Protein AF-A0A920ASC6-F1 (afdb_monomer)

Mean predicted aligned error: 4.96 Å

Sequence (104 aa):
MIFSMYFNKFLVRLFGSDIKDLTSGFIIGKKTLFSKSNFEKSNYGEYFVYLVADLLKNKVNIKEIGYICETRIHGESKTASNLFQLISRGIPYIKAAYNCRGAF

Foldseek 3Di:
DVVQQVLQVVLCVLLPDPDRGQQDPDDDDDPVLADPVLVVVDDPRLSSLSSVLSCVLVVHDDDDDDDDDDDDPDDDDPQDPDPVSNVVVSVSNSVSSNVSRPVD

Radius of gyration: 14.05 Å; Cα contacts (8 Å, |Δi|>4): 82; chains: 1; bounding box: 37×28×39 Å

Secondary structure (DSSP, 8-state):
-HHHHHHHHHHHHHHTSS-S-SS-------GGG--THHHHT-SSSTHHHHHHHHHHHTT----------PPP-SS--SS-SSHHHHHHHHHHHHHHHHHHTT--

pLDDT: mean 88.58, std 10.23, range [53.16, 96.94]

Structure (mmCIF, N/CA/C/O backbone):
data_AF-A0A920ASC6-F1
#
_entry.id   AF-A0A920ASC6-F1
#
loop_
_atom_site.group_PDB
_atom_site.id
_atom_site.type_symbol
_atom_site.label_atom_id
_atom_site.label_alt_id
_atom_site.label_comp_id
_atom_site.label_asym_id
_atom_site.label_entity_id
_atom_site.label_seq_id
_atom_site.pdbx_PDB_ins_code
_atom_site.Cartn_x
_atom_site.Cartn_y
_atom_site.Cartn_z
_atom_site.occupancy
_atom_site.B_iso_or_equiv
_atom_site.auth_seq_id
_atom_site.auth_comp_id
_atom_site.auth_asym_id
_atom_site.auth_atom_id
_atom_site.pdbx_PDB_model_num
ATOM 1 N N . MET A 1 1 ? 12.154 -7.563 -9.475 1.00 72.81 1 MET A N 1
ATOM 2 C CA . MET A 1 1 ? 11.197 -8.392 -8.707 1.00 72.81 1 MET A CA 1
ATOM 3 C C . MET A 1 1 ? 11.708 -8.700 -7.297 1.00 72.81 1 MET A C 1
ATOM 5 O O . MET A 1 1 ? 11.072 -8.273 -6.346 1.00 72.81 1 MET A O 1
ATOM 9 N N . ILE A 1 2 ? 12.890 -9.317 -7.143 1.00 80.94 2 ILE A N 1
ATOM 10 C CA . ILE A 1 2 ? 13.466 -9.704 -5.835 1.00 80.94 2 ILE A CA 1
ATOM 11 C C . ILE A 1 2 ? 13.543 -8.540 -4.827 1.00 80.94 2 ILE A C 1
ATOM 13 O O . ILE A 1 2 ? 13.034 -8.663 -3.717 1.00 80.94 2 ILE A O 1
ATOM 17 N N . PHE A 1 3 ? 14.110 -7.388 -5.214 1.00 82.56 3 PHE A N 1
ATOM 18 C CA . PHE A 1 3 ? 14.187 -6.214 -4.328 1.00 82.56 3 PHE A CA 1
ATOM 19 C C . PHE A 1 3 ? 12.809 -5.788 -3.810 1.00 82.56 3 PHE A C 1
ATOM 21 O O . PHE A 1 3 ? 12.648 -5.543 -2.622 1.00 82.56 3 PHE A O 1
ATOM 28 N N . SER A 1 4 ? 11.804 -5.763 -4.689 1.00 82.75 4 SER A N 1
ATOM 29 C CA . SER A 1 4 ? 10.438 -5.391 -4.315 1.00 82.75 4 SER A CA 1
ATOM 30 C C . SER A 1 4 ? 9.848 -6.351 -3.285 1.00 82.75 4 SER A C 1
ATOM 32 O O . SER A 1 4 ? 9.177 -5.906 -2.362 1.00 82.75 4 SER A O 1
ATOM 34 N N . MET A 1 5 ? 10.137 -7.653 -3.387 1.00 88.31 5 MET A N 1
ATOM 35 C CA . MET A 1 5 ? 9.678 -8.636 -2.401 1.00 88.31 5 MET A CA 1
ATOM 36 C C . MET A 1 5 ? 10.308 -8.399 -1.025 1.00 88.31 5 MET A C 1
ATOM 38 O O . MET A 1 5 ? 9.608 -8.444 -0.015 1.00 88.31 5 MET A O 1
ATOM 42 N N . TYR A 1 6 ? 11.618 -8.137 -0.966 1.00 91.50 6 TYR A N 1
ATOM 43 C CA . TYR A 1 6 ? 12.297 -7.835 0.299 1.00 91.50 6 TYR A CA 1
ATOM 44 C C . TYR A 1 6 ? 11.849 -6.501 0.888 1.00 91.50 6 TYR A C 1
ATOM 46 O O . TYR A 1 6 ? 11.608 -6.413 2.091 1.00 91.50 6 TYR A O 1
ATOM 54 N N . PHE A 1 7 ? 11.689 -5.488 0.040 1.00 91.94 7 PHE A N 1
ATOM 55 C CA . PHE A 1 7 ? 11.195 -4.181 0.445 1.00 91.94 7 PHE A CA 1
ATOM 56 C C . PHE A 1 7 ? 9.777 -4.270 1.016 1.00 91.94 7 PHE A C 1
ATOM 58 O O . PHE A 1 7 ? 9.524 -3.752 2.100 1.00 91.94 7 PHE A O 1
ATOM 65 N N . ASN A 1 8 ? 8.880 -5.010 0.360 1.00 93.94 8 ASN A N 1
ATOM 66 C CA . ASN A 1 8 ? 7.541 -5.261 0.879 1.00 93.94 8 ASN A CA 1
ATOM 67 C C . ASN A 1 8 ? 7.575 -6.001 2.226 1.00 93.94 8 ASN A C 1
ATOM 69 O O . ASN A 1 8 ? 6.947 -5.557 3.180 1.00 93.94 8 ASN A O 1
ATOM 73 N N . LYS A 1 9 ? 8.371 -7.074 2.359 1.00 94.69 9 LYS A N 1
ATOM 74 C CA . LYS A 1 9 ? 8.531 -7.788 3.643 1.00 94.69 9 LYS A CA 1
ATOM 75 C C . LYS A 1 9 ? 9.012 -6.867 4.768 1.00 94.69 9 LYS A C 1
ATOM 77 O O . LYS A 1 9 ? 8.543 -6.979 5.899 1.00 94.69 9 LYS A O 1
ATOM 82 N N . PHE A 1 10 ? 9.944 -5.967 4.461 1.00 95.06 10 PHE A N 1
ATOM 83 C CA . PHE A 1 10 ? 10.408 -4.950 5.400 1.00 95.06 10 PHE A CA 1
ATOM 84 C C . PHE A 1 10 ? 9.276 -3.992 5.799 1.00 95.06 10 PHE A C 1
ATOM 86 O O . PHE A 1 10 ? 9.056 -3.783 6.992 1.00 95.06 10 PHE A O 1
ATOM 93 N N . LEU A 1 11 ? 8.526 -3.463 4.827 1.00 95.50 11 LEU A N 1
ATOM 94 C CA . LEU A 1 11 ? 7.402 -2.561 5.081 1.00 95.50 11 LEU A CA 1
ATOM 95 C C . LEU A 1 11 ? 6.293 -3.220 5.900 1.00 95.50 11 LEU A C 1
ATOM 97 O O . LEU A 1 11 ? 5.812 -2.603 6.841 1.00 95.50 11 LEU A O 1
ATOM 101 N N . VAL A 1 12 ? 5.924 -4.465 5.596 1.00 95.25 12 VAL A N 1
ATOM 102 C CA . VAL A 1 12 ? 4.910 -5.224 6.349 1.00 95.25 12 VAL A CA 1
ATOM 103 C C . VAL A 1 12 ? 5.309 -5.353 7.816 1.00 95.25 12 VAL A C 1
ATOM 105 O O . VAL A 1 12 ? 4.513 -5.054 8.707 1.00 95.25 12 VAL A O 1
ATOM 108 N N . ARG A 1 13 ? 6.573 -5.707 8.084 1.00 95.06 13 ARG A N 1
ATOM 109 C CA . ARG A 1 13 ? 7.095 -5.775 9.456 1.00 95.06 13 ARG A CA 1
ATOM 110 C C . ARG A 1 13 ? 7.098 -4.409 10.148 1.00 95.06 13 ARG A C 1
ATOM 112 O O . ARG A 1 13 ? 6.827 -4.350 11.344 1.00 95.06 13 ARG A O 1
ATOM 119 N N . LEU A 1 14 ? 7.413 -3.334 9.428 1.00 95.69 14 LEU A N 1
ATOM 120 C CA . LEU A 1 14 ? 7.396 -1.973 9.970 1.00 95.69 14 LEU A CA 1
ATOM 121 C C . LEU A 1 14 ? 5.971 -1.497 10.290 1.00 95.69 14 LEU A C 1
ATOM 123 O O . LEU A 1 14 ? 5.752 -0.882 11.330 1.00 95.69 14 LEU A O 1
ATOM 127 N N . PHE A 1 15 ? 5.027 -1.786 9.399 1.00 95.88 15 PHE A N 1
ATOM 128 C CA . PHE A 1 15 ? 3.625 -1.395 9.496 1.00 95.88 15 PHE A CA 1
ATOM 129 C C . PHE A 1 15 ? 2.897 -2.131 10.627 1.00 95.88 15 PHE A C 1
ATOM 131 O O . PHE A 1 15 ? 2.107 -1.521 11.342 1.00 95.88 15 PHE A O 1
ATOM 138 N N . GLY A 1 16 ? 3.217 -3.413 10.840 1.00 93.75 16 GLY A N 1
ATOM 139 C CA . GLY A 1 16 ? 2.749 -4.181 11.998 1.00 93.75 16 GLY A CA 1
ATOM 140 C C . GLY A 1 16 ? 1.311 -4.694 11.891 1.00 93.75 16 GLY A C 1
ATOM 141 O O . GLY A 1 16 ? 0.643 -4.810 12.912 1.00 93.75 16 GLY A O 1
ATOM 142 N N . SER A 1 17 ? 0.835 -4.991 10.679 1.00 91.44 17 SER A N 1
ATOM 143 C CA . SER A 1 17 ? -0.474 -5.623 10.435 1.00 91.44 17 SER A CA 1
ATOM 144 C C . SER A 1 17 ? -0.323 -7.006 9.798 1.00 91.44 17 SER A C 1
ATOM 146 O O . SER A 1 17 ? 0.742 -7.316 9.267 1.00 91.44 17 SER A O 1
ATOM 148 N N . ASP A 1 18 ? -1.420 -7.761 9.717 1.00 92.06 18 ASP A N 1
ATOM 149 C CA . ASP A 1 18 ? -1.469 -9.063 9.034 1.00 92.06 18 ASP A CA 1
ATOM 150 C C . ASP A 1 18 ? -1.517 -8.983 7.494 1.00 92.06 18 ASP A C 1
ATOM 152 O O . ASP A 1 18 ? -1.476 -10.017 6.824 1.00 92.06 18 ASP A O 1
ATOM 156 N N . ILE A 1 19 ? -1.583 -7.777 6.914 1.00 95.44 19 ILE A N 1
ATOM 157 C CA . ILE A 1 19 ? -1.524 -7.564 5.460 1.00 95.44 19 ILE A CA 1
ATOM 158 C C . ILE A 1 19 ? -0.140 -7.931 4.923 1.00 95.44 19 ILE A C 1
ATOM 160 O O . ILE A 1 19 ? 0.879 -7.474 5.442 1.00 95.44 19 ILE A O 1
ATOM 164 N N . LYS A 1 20 ? -0.099 -8.732 3.857 1.00 95.25 20 LYS A N 1
ATOM 165 C CA . LYS A 1 20 ? 1.125 -9.307 3.290 1.00 95.25 20 LYS A CA 1
ATOM 166 C C . LYS A 1 20 ? 1.672 -8.524 2.105 1.00 95.25 20 LYS A C 1
ATOM 168 O O . LYS A 1 20 ? 2.860 -8.677 1.820 1.00 95.25 20 LYS A O 1
ATOM 173 N N . ASP A 1 21 ? 0.870 -7.704 1.429 1.00 94.69 21 ASP A N 1
ATOM 174 C CA . ASP A 1 21 ? 1.334 -6.850 0.326 1.00 94.69 21 ASP A CA 1
ATOM 175 C C . ASP A 1 21 ? 0.921 -5.379 0.487 1.00 94.69 21 ASP A C 1
ATOM 177 O O . ASP A 1 21 ? -0.171 -4.957 0.106 1.00 94.69 21 ASP A O 1
ATOM 181 N N . LEU A 1 22 ? 1.839 -4.575 1.027 1.00 94.56 22 LEU A N 1
ATOM 182 C CA . LEU A 1 22 ? 1.681 -3.124 1.188 1.00 94.56 22 LEU A CA 1
ATOM 183 C C . LEU A 1 22 ? 2.223 -2.326 -0.003 1.00 94.56 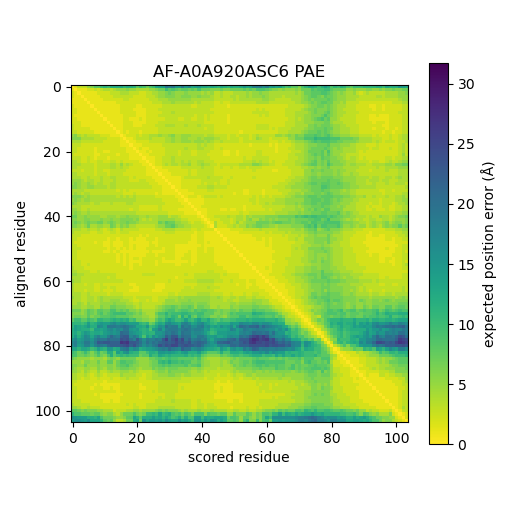22 LEU A C 1
ATOM 185 O O . LEU A 1 22 ? 2.127 -1.098 -0.021 1.00 94.56 22 LEU A O 1
ATOM 189 N N . THR A 1 23 ? 2.816 -3.009 -0.980 1.00 92.75 23 THR A N 1
ATOM 190 C CA . THR A 1 23 ? 3.387 -2.395 -2.188 1.00 92.75 23 THR A CA 1
ATOM 191 C C . THR A 1 23 ? 2.557 -2.655 -3.440 1.00 92.75 23 THR A C 1
ATOM 193 O O . THR A 1 23 ? 2.945 -2.225 -4.528 1.00 92.75 23 THR A O 1
ATOM 196 N N . SER A 1 24 ? 1.427 -3.351 -3.296 1.00 91.88 24 SER A N 1
ATOM 197 C CA . SER A 1 24 ? 0.486 -3.596 -4.382 1.00 91.88 24 SER A CA 1
ATOM 198 C C . SER A 1 24 ? -0.028 -2.285 -4.982 1.00 91.88 24 SER A C 1
ATOM 200 O O . SER A 1 24 ? -0.155 -1.262 -4.314 1.00 91.88 24 SER A O 1
ATOM 202 N N . GLY A 1 25 ? -0.347 -2.332 -6.274 1.00 88.25 25 GLY A N 1
ATOM 203 C CA . GLY A 1 25 ? -1.092 -1.281 -6.969 1.00 88.25 25 GLY A CA 1
ATOM 204 C C . GLY A 1 25 ? -2.547 -1.660 -7.243 1.00 88.25 25 GLY A C 1
ATOM 205 O O . GLY A 1 25 ? -3.244 -0.917 -7.930 1.00 88.25 25 GLY A O 1
ATOM 206 N N . PHE A 1 26 ? -2.997 -2.822 -6.761 1.00 92.44 26 PHE A N 1
ATOM 207 C CA . PHE A 1 26 ? -4.285 -3.409 -7.111 1.00 92.44 26 PHE A CA 1
ATOM 208 C C . PHE A 1 26 ? -5.140 -3.652 -5.871 1.00 92.44 26 PHE A C 1
ATOM 210 O O . PHE A 1 26 ? -4.729 -4.334 -4.933 1.00 92.44 26 PHE A O 1
ATOM 217 N N . ILE A 1 27 ? -6.356 -3.111 -5.899 1.00 94.94 27 ILE A N 1
ATOM 218 C CA . ILE A 1 27 ? -7.395 -3.326 -4.895 1.00 94.94 27 ILE A CA 1
ATOM 219 C C . ILE A 1 27 ? -8.765 -3.138 -5.547 1.00 94.94 27 ILE A C 1
ATOM 221 O O . ILE A 1 27 ? -8.930 -2.314 -6.446 1.00 94.94 27 ILE A O 1
ATOM 225 N N . ILE A 1 28 ? -9.756 -3.900 -5.091 1.00 95.69 28 ILE A N 1
ATOM 226 C CA . ILE A 1 28 ? -11.150 -3.776 -5.520 1.00 95.69 28 ILE A CA 1
ATOM 227 C C . ILE A 1 28 ? -12.008 -3.630 -4.266 1.00 95.69 28 ILE A C 1
ATOM 229 O O . ILE A 1 28 ? -11.809 -4.333 -3.279 1.00 95.69 28 ILE A O 1
ATOM 233 N N . GLY A 1 29 ? -12.970 -2.713 -4.299 1.00 95.56 29 GLY A N 1
ATOM 234 C CA . GLY A 1 29 ? -13.861 -2.462 -3.174 1.00 95.56 29 GLY A CA 1
ATOM 235 C C . GLY A 1 29 ? -14.971 -1.482 -3.525 1.00 95.56 29 GLY A C 1
ATOM 236 O O . GLY A 1 29 ? -14.974 -0.868 -4.593 1.00 95.56 29 GLY A O 1
ATOM 237 N N . LYS A 1 30 ? -15.938 -1.334 -2.616 1.00 96.50 30 LYS A N 1
ATOM 238 C CA . LYS A 1 30 ? -17.000 -0.331 -2.756 1.00 96.50 30 LYS A CA 1
ATOM 239 C C . LYS A 1 30 ? -16.381 1.065 -2.707 1.00 96.50 30 LYS A C 1
ATOM 241 O O . LYS A 1 30 ? -15.620 1.359 -1.792 1.00 96.50 30 LYS A O 1
ATOM 246 N N . LYS A 1 31 ? -16.787 1.953 -3.623 1.00 95.00 31 LYS A N 1
ATOM 247 C CA . LYS A 1 31 ? -16.307 3.347 -3.686 1.00 95.00 31 LYS A CA 1
ATOM 248 C C . LYS A 1 31 ? -16.402 4.078 -2.341 1.00 95.00 31 LYS A C 1
ATOM 250 O O . LYS A 1 31 ? -15.523 4.859 -2.010 1.00 95.00 31 LYS A O 1
ATOM 255 N N . THR A 1 32 ? -17.447 3.804 -1.563 1.00 96.19 32 THR A N 1
ATOM 256 C CA . THR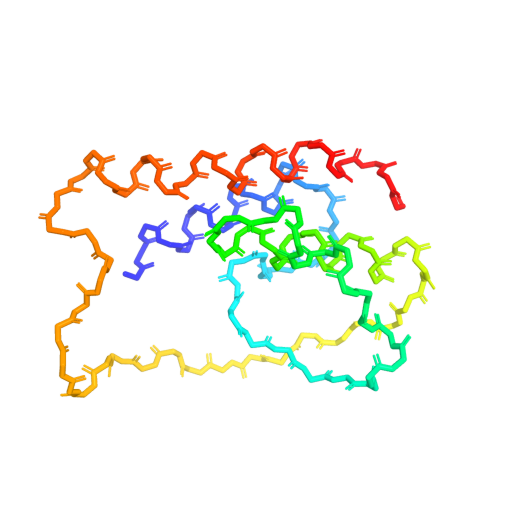 A 1 32 ? -17.690 4.418 -0.248 1.00 96.19 32 THR A CA 1
ATOM 257 C C . THR A 1 32 ? -16.631 4.080 0.802 1.00 96.19 32 THR A C 1
ATOM 259 O O . THR A 1 32 ? -16.553 4.774 1.805 1.00 96.19 32 THR A O 1
ATOM 262 N N . LEU A 1 33 ? -15.835 3.026 0.595 1.00 96.50 33 LEU A N 1
ATOM 263 C CA . LEU A 1 33 ? -14.744 2.630 1.489 1.00 96.50 33 LEU A CA 1
ATOM 264 C C . LEU A 1 33 ? -13.427 3.348 1.162 1.00 96.50 33 LEU A C 1
ATOM 266 O O . LEU A 1 33 ? -12.462 3.216 1.905 1.00 96.50 33 LEU A O 1
ATOM 270 N N . PHE A 1 34 ? -13.362 4.079 0.046 1.00 96.06 34 PHE A N 1
ATOM 271 C CA . PHE A 1 34 ? -12.145 4.745 -0.403 1.00 96.06 34 PHE A CA 1
ATOM 272 C C . PHE A 1 34 ? -12.241 6.249 -0.169 1.00 96.06 34 PHE A C 1
ATOM 274 O O . PHE A 1 34 ? -12.905 6.975 -0.911 1.00 96.06 34 PHE A O 1
ATOM 281 N N . SER A 1 35 ? -11.539 6.725 0.860 1.00 94.75 35 SER A N 1
ATOM 282 C CA . SER A 1 35 ? -11.413 8.155 1.120 1.00 94.75 35 SER A CA 1
ATOM 283 C C . SER A 1 35 ? -10.454 8.820 0.132 1.00 94.75 35 SER A C 1
ATOM 285 O O . SER A 1 35 ? -9.309 8.389 -0.034 1.00 94.75 35 SER A O 1
ATOM 287 N N . LYS A 1 36 ? -10.894 9.934 -0.466 1.00 94.75 36 LYS A N 1
ATOM 288 C CA . LYS A 1 36 ? -10.074 10.768 -1.362 1.00 94.75 36 LYS A CA 1
ATOM 289 C C . LYS A 1 36 ? -8.788 11.258 -0.679 1.00 94.75 36 LYS A C 1
ATOM 291 O O . LYS A 1 36 ? -7.743 11.338 -1.322 1.00 94.75 36 LYS A O 1
ATOM 296 N N . SER A 1 37 ? -8.841 11.496 0.634 1.00 93.81 37 SER A N 1
ATOM 297 C CA . SER A 1 37 ? -7.704 12.005 1.408 1.00 93.81 37 SER A CA 1
ATOM 298 C C . SER A 1 37 ? -6.498 11.061 1.414 1.00 93.81 37 SER A C 1
ATOM 300 O O . SER A 1 37 ? -5.368 11.528 1.530 1.00 93.81 37 SER A O 1
ATOM 302 N N . ASN A 1 38 ? -6.699 9.747 1.246 1.00 93.38 38 ASN A N 1
ATOM 303 C CA . ASN A 1 38 ? -5.595 8.783 1.161 1.00 93.38 38 ASN A CA 1
ATOM 304 C C . ASN A 1 38 ? -4.741 8.987 -0.097 1.00 93.38 38 ASN A C 1
ATOM 306 O O . ASN A 1 38 ? -3.536 8.738 -0.070 1.00 93.38 38 ASN A O 1
ATOM 310 N N . PHE A 1 39 ? -5.349 9.491 -1.170 1.00 93.31 39 PHE A N 1
ATOM 311 C CA . PHE A 1 39 ? -4.683 9.763 -2.440 1.00 93.31 39 PHE A CA 1
ATOM 312 C C . PHE A 1 39 ? -4.071 11.165 -2.464 1.00 93.31 39 PHE A C 1
ATOM 314 O O . PHE A 1 39 ? -2.933 11.317 -2.885 1.00 93.31 39 PHE A O 1
ATOM 321 N N . GLU A 1 40 ? -4.786 12.175 -1.961 1.00 93.81 40 GLU A N 1
ATOM 322 C CA . GLU A 1 40 ? -4.326 13.576 -1.986 1.00 93.81 40 GLU A CA 1
ATOM 323 C C . GLU A 1 40 ? -3.078 13.826 -1.130 1.00 93.81 40 GLU A C 1
ATOM 325 O O . GLU A 1 40 ? -2.261 14.675 -1.472 1.00 93.81 40 GLU A O 1
ATOM 330 N N . LYS A 1 41 ? -2.898 13.075 -0.036 1.00 89.19 41 LYS A N 1
ATOM 331 C CA . LYS A 1 41 ? -1.712 13.183 0.835 1.00 89.19 41 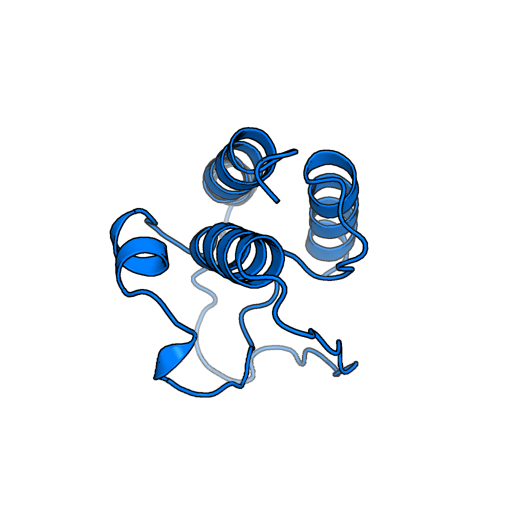LYS A CA 1
ATOM 332 C C . LYS A 1 41 ? -0.490 12.404 0.328 1.00 89.19 41 LYS A C 1
ATOM 334 O O . LYS A 1 41 ? 0.510 12.308 1.040 1.00 89.19 41 LYS A O 1
ATOM 339 N N . SER A 1 42 ? -0.587 11.816 -0.861 1.00 90.56 42 SER A N 1
ATOM 340 C CA . SER A 1 42 ? 0.402 10.898 -1.421 1.00 90.56 42 SER A CA 1
ATOM 341 C C . SER A 1 42 ? 0.945 11.424 -2.744 1.00 90.56 42 SER A C 1
ATOM 343 O O . SER A 1 42 ? 0.216 12.000 -3.544 1.00 90.56 42 SER A O 1
ATOM 345 N N . ASN A 1 43 ? 2.226 11.186 -2.994 1.00 86.75 43 ASN A N 1
ATOM 346 C CA . ASN A 1 43 ? 2.941 11.666 -4.173 1.00 86.75 43 ASN A CA 1
ATOM 347 C C . ASN A 1 43 ? 3.173 10.572 -5.219 1.00 86.75 43 ASN A C 1
ATOM 349 O O . ASN A 1 43 ? 3.373 10.880 -6.394 1.00 86.75 43 ASN A O 1
ATOM 353 N N . TYR A 1 44 ? 3.205 9.300 -4.812 1.00 85.94 44 TYR A N 1
ATOM 354 C CA . TYR A 1 44 ? 3.457 8.193 -5.727 1.00 85.94 44 TYR A CA 1
ATOM 355 C C . TYR A 1 44 ? 2.574 6.979 -5.429 1.00 85.94 44 TYR A C 1
ATOM 357 O O . TYR A 1 44 ? 1.399 6.995 -5.768 1.00 85.94 44 TYR A O 1
ATOM 365 N N . GLY A 1 45 ? 3.132 5.913 -4.857 1.00 90.25 45 GLY A N 1
ATOM 366 C CA . GLY A 1 45 ? 2.436 4.651 -4.588 1.00 90.25 45 GLY A CA 1
ATOM 367 C C . GLY A 1 45 ? 2.274 4.359 -3.098 1.00 90.25 45 GLY A C 1
ATOM 368 O O . GLY A 1 45 ? 1.552 3.443 -2.721 1.00 90.25 45 GLY A O 1
ATOM 369 N N . GLU A 1 46 ? 2.856 5.193 -2.236 1.00 93.81 46 GLU A N 1
ATOM 370 C CA . GLU A 1 46 ? 2.644 5.151 -0.791 1.00 93.81 46 GLU A CA 1
ATOM 371 C C . GLU A 1 46 ? 1.185 5.433 -0.397 1.00 93.81 46 GLU A C 1
ATOM 373 O O . GLU A 1 46 ? 0.787 5.115 0.723 1.00 93.81 46 GLU A O 1
ATOM 378 N N . TYR A 1 47 ? 0.364 5.949 -1.326 1.00 94.62 47 TYR A N 1
ATOM 379 C CA . TYR A 1 47 ? -1.088 6.037 -1.146 1.00 94.62 47 TYR A CA 1
ATOM 380 C C . TYR A 1 47 ? -1.695 4.692 -0.764 1.00 94.62 47 TYR A C 1
ATOM 382 O O . TYR A 1 47 ? -2.652 4.665 0.005 1.00 94.62 47 TYR A O 1
ATOM 390 N N . PHE A 1 48 ? -1.143 3.585 -1.273 1.00 95.81 48 PHE A N 1
ATOM 391 C CA . PHE A 1 48 ? -1.672 2.257 -1.005 1.00 95.81 48 PHE A CA 1
ATOM 392 C C . PHE A 1 48 ? -1.512 1.885 0.472 1.00 95.81 48 PHE A C 1
ATOM 394 O O . PHE A 1 48 ? -2.437 1.356 1.080 1.00 95.81 48 PHE A O 1
ATOM 401 N N . VAL A 1 49 ? -0.388 2.265 1.088 1.00 95.88 49 VAL A N 1
ATOM 402 C CA . VAL A 1 49 ? -0.151 2.072 2.527 1.00 95.88 49 VAL A CA 1
ATOM 403 C C . VAL A 1 49 ? -1.177 2.853 3.346 1.00 95.88 49 VAL A C 1
ATOM 405 O O . VAL A 1 49 ? -1.790 2.308 4.263 1.00 95.88 49 VAL A O 1
ATOM 408 N N . TYR A 1 50 ? -1.415 4.117 2.987 1.00 95.94 50 TYR A N 1
ATOM 409 C CA . TYR A 1 50 ? -2.424 4.937 3.655 1.00 95.94 50 TYR A CA 1
ATOM 410 C C . TYR A 1 50 ? -3.844 4.407 3.466 1.00 95.94 50 TYR A C 1
ATOM 412 O O . TYR A 1 50 ? -4.640 4.457 4.401 1.00 95.94 50 TYR A O 1
ATOM 420 N N . LEU A 1 51 ? -4.158 3.907 2.271 1.00 95.94 51 LEU A N 1
ATOM 421 C CA . LEU A 1 51 ? -5.444 3.306 1.951 1.00 95.94 51 LEU A CA 1
ATOM 422 C C . LEU A 1 51 ? -5.688 2.058 2.804 1.00 95.94 51 LEU A C 1
ATOM 424 O O . LEU A 1 51 ? -6.741 1.942 3.421 1.00 95.94 51 LEU A O 1
ATOM 428 N N . VAL A 1 52 ? -4.708 1.156 2.885 1.00 96.19 52 VAL A N 1
ATOM 429 C CA . VAL A 1 52 ? -4.792 -0.049 3.722 1.00 96.19 52 VAL A CA 1
ATOM 430 C C . VAL A 1 52 ? -4.947 0.322 5.196 1.00 96.19 52 VAL A C 1
ATOM 432 O O . VAL A 1 52 ? -5.814 -0.230 5.867 1.00 96.19 52 VAL A O 1
ATOM 435 N N . ALA A 1 53 ? -4.169 1.288 5.691 1.00 95.88 53 ALA A N 1
ATOM 436 C CA . ALA A 1 53 ? -4.284 1.759 7.070 1.00 95.88 53 ALA A CA 1
ATOM 437 C C . ALA A 1 53 ? -5.684 2.301 7.389 1.00 95.88 53 ALA A C 1
ATOM 439 O O . ALA A 1 53 ? -6.243 1.988 8.437 1.00 95.88 53 ALA A O 1
ATOM 440 N N . ASP A 1 54 ? -6.267 3.084 6.481 1.00 96.00 54 ASP A N 1
ATOM 441 C CA . ASP A 1 54 ? -7.618 3.623 6.635 1.00 96.00 54 ASP A CA 1
ATOM 442 C C . ASP A 1 54 ? -8.678 2.508 6.629 1.00 96.00 54 ASP A C 1
ATOM 444 O O . ASP A 1 54 ? -9.575 2.493 7.470 1.00 96.00 54 ASP A O 1
ATOM 448 N N . LEU A 1 55 ? -8.548 1.512 5.747 1.00 96.38 55 LEU A N 1
ATOM 449 C CA 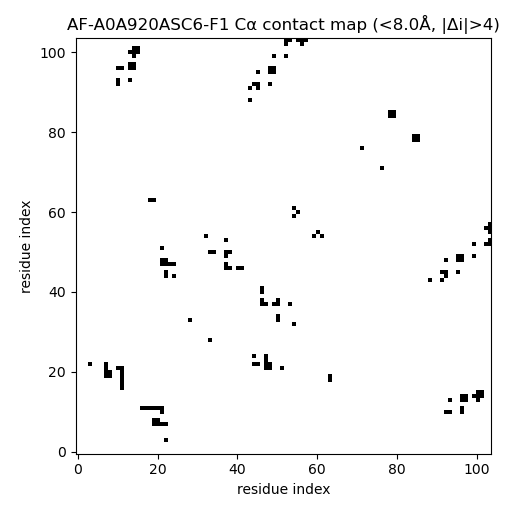. LEU A 1 55 ? -9.447 0.352 5.724 1.00 96.38 55 LEU A CA 1
ATOM 450 C C . LEU A 1 55 ? -9.366 -0.469 7.021 1.00 96.38 55 LEU A C 1
ATOM 452 O O . LEU A 1 55 ? -10.407 -0.834 7.573 1.00 96.38 55 LEU A O 1
ATOM 456 N N . LEU A 1 56 ? -8.155 -0.717 7.531 1.00 95.81 56 LEU A N 1
ATOM 457 C CA . LEU A 1 56 ? -7.940 -1.423 8.799 1.00 95.81 56 LEU A CA 1
ATOM 458 C C . LEU A 1 56 ? -8.522 -0.642 9.981 1.00 95.81 56 LEU A C 1
ATOM 460 O O . LEU A 1 56 ? -9.264 -1.209 10.782 1.00 95.81 56 LEU A O 1
ATOM 464 N N . LYS A 1 57 ? -8.277 0.671 10.040 1.00 95.50 57 LYS A N 1
ATOM 465 C CA . LYS A 1 57 ? -8.823 1.558 11.076 1.00 95.50 57 LYS A CA 1
ATOM 466 C C . LYS A 1 57 ? -10.353 1.542 11.100 1.00 95.50 57 LYS A C 1
ATOM 468 O O . LYS A 1 57 ? -10.965 1.560 12.166 1.00 95.50 57 LYS A O 1
ATOM 473 N N . ASN A 1 58 ? -10.977 1.468 9.926 1.00 95.62 58 ASN A N 1
ATOM 474 C CA . ASN A 1 58 ? -12.428 1.347 9.777 1.00 95.62 58 ASN A CA 1
ATOM 475 C C . ASN A 1 58 ? -12.944 -0.097 9.941 1.00 95.62 58 ASN A C 1
ATOM 477 O O . ASN A 1 58 ? -14.121 -0.356 9.685 1.00 95.62 58 ASN A O 1
ATOM 481 N N . LYS A 1 59 ? -12.091 -1.041 10.369 1.00 95.31 59 LYS A N 1
ATOM 482 C CA . LYS A 1 59 ? -12.413 -2.464 10.583 1.00 95.31 59 LYS A CA 1
ATOM 483 C C . LYS A 1 59 ? -13.039 -3.129 9.354 1.00 95.31 59 LYS A C 1
ATOM 485 O O . LYS A 1 59 ? -13.889 -4.015 9.469 1.00 95.31 59 LYS A O 1
ATOM 490 N N . VAL A 1 60 ? -12.634 -2.693 8.162 1.00 96.69 60 VAL A N 1
ATOM 491 C CA . VAL A 1 60 ? -13.073 -3.302 6.906 1.00 96.69 60 VAL A CA 1
ATOM 492 C C . VAL A 1 60 ? -12.434 -4.682 6.786 1.00 96.69 60 VAL A C 1
ATOM 494 O O . VAL A 1 60 ? -11.234 -4.842 6.982 1.00 96.69 60 VAL A O 1
ATOM 497 N N . ASN A 1 61 ? -13.232 -5.690 6.434 1.00 95.31 61 ASN A N 1
ATOM 498 C CA . ASN A 1 61 ? -12.718 -7.030 6.173 1.00 95.31 61 ASN A CA 1
ATOM 499 C C . ASN A 1 61 ? -11.938 -7.057 4.846 1.00 95.31 61 ASN A C 1
ATOM 501 O O . ASN A 1 61 ? -12.527 -6.851 3.782 1.00 95.31 61 ASN A O 1
ATOM 505 N N . ILE A 1 62 ? -10.632 -7.324 4.910 1.00 96.50 62 ILE A N 1
ATOM 506 C CA . ILE A 1 62 ? -9.726 -7.374 3.756 1.00 96.50 62 ILE A CA 1
ATOM 507 C C . ILE A 1 62 ? -9.384 -8.836 3.445 1.00 96.50 62 ILE A C 1
ATOM 509 O O . ILE A 1 62 ? -9.018 -9.601 4.333 1.00 96.50 62 ILE A O 1
ATOM 513 N N . LYS A 1 63 ? -9.473 -9.222 2.167 1.00 96.94 63 LYS A N 1
ATOM 514 C CA . LYS A 1 63 ? -9.031 -10.532 1.667 1.00 96.94 63 LYS A CA 1
ATOM 515 C C . LYS A 1 63 ? -7.947 -10.340 0.613 1.00 96.94 63 LYS A C 1
ATOM 517 O O . LYS A 1 63 ? -8.188 -9.681 -0.395 1.00 96.94 63 LYS A O 1
ATOM 522 N N . GLU A 1 64 ? -6.781 -10.935 0.834 1.00 96.56 64 GLU A N 1
ATOM 523 C CA . GLU A 1 64 ? -5.675 -10.911 -0.126 1.00 96.56 64 GLU A CA 1
ATOM 524 C C . GLU A 1 64 ? -5.809 -12.063 -1.125 1.00 96.56 64 GLU A C 1
ATOM 526 O O . GLU A 1 64 ? -5.941 -13.225 -0.736 1.00 96.56 64 GLU A O 1
ATOM 531 N N . ILE A 1 65 ? -5.770 -11.736 -2.418 1.00 95.88 65 ILE A N 1
ATOM 532 C CA . ILE A 1 65 ? -5.841 -12.703 -3.515 1.00 95.88 65 ILE A CA 1
ATOM 533 C C . ILE A 1 65 ? -4.484 -12.730 -4.212 1.00 95.88 65 ILE A C 1
ATOM 535 O O . ILE A 1 65 ? -4.001 -11.701 -4.684 1.00 95.88 65 ILE A O 1
ATOM 539 N N . GLY A 1 66 ? -3.863 -13.909 -4.264 1.00 92.75 66 GLY A N 1
ATOM 540 C CA . GLY A 1 66 ? -2.602 -14.097 -4.974 1.00 92.75 66 GLY A CA 1
ATOM 541 C C . GLY A 1 66 ? -2.780 -13.907 -6.480 1.00 92.75 66 GLY A C 1
ATOM 542 O O . GLY A 1 66 ? -3.751 -14.390 -7.058 1.00 92.75 66 GLY A O 1
ATOM 543 N N . TYR A 1 67 ? -1.828 -13.227 -7.113 1.00 89.69 67 TYR A N 1
ATOM 544 C CA . TYR A 1 67 ? -1.773 -13.053 -8.563 1.00 89.69 67 TYR A CA 1
ATOM 545 C C . TYR A 1 67 ? -0.326 -13.145 -9.056 1.00 89.69 67 TYR A C 1
ATOM 547 O O . TYR A 1 67 ? 0.621 -13.005 -8.278 1.00 89.69 67 TYR A O 1
ATOM 555 N N . ILE A 1 68 ? -0.156 -13.379 -10.357 1.00 88.06 68 ILE A N 1
ATOM 556 C CA . ILE A 1 68 ? 1.155 -13.373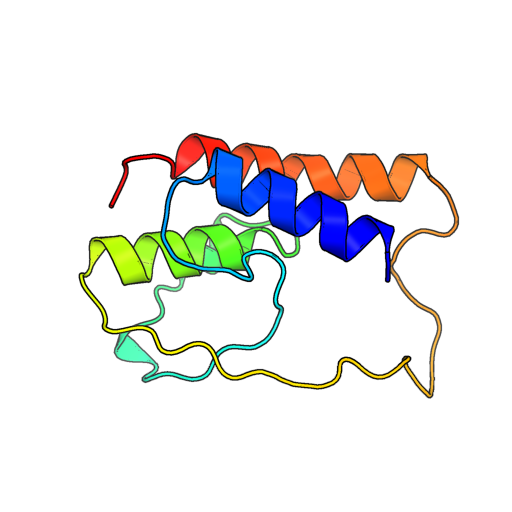 -11.009 1.00 88.06 68 ILE A CA 1
ATOM 557 C C . ILE A 1 68 ? 1.389 -11.972 -11.574 1.00 88.06 68 ILE A C 1
ATOM 559 O O . ILE A 1 68 ? 0.655 -11.510 -12.444 1.00 88.06 68 ILE A O 1
ATOM 563 N N . CYS A 1 69 ? 2.405 -11.282 -11.059 1.00 82.44 69 CYS A N 1
ATOM 564 C CA . CYS A 1 69 ? 2.820 -9.982 -11.575 1.00 82.44 69 CYS A CA 1
ATOM 565 C C . CYS A 1 69 ? 3.729 -10.188 -12.791 1.00 82.44 69 CYS A C 1
ATOM 567 O O . CYS A 1 69 ? 4.925 -10.456 -12.651 1.00 82.44 69 CYS A O 1
ATOM 569 N N . GLU A 1 70 ? 3.138 -10.117 -13.981 1.00 83.38 70 GLU A N 1
ATOM 570 C CA . GLU A 1 70 ? 3.857 -10.281 -15.242 1.00 83.38 70 GLU A CA 1
ATOM 571 C C . GLU A 1 70 ? 4.747 -9.076 -15.566 1.00 83.38 70 GLU A C 1
ATOM 573 O O . GLU A 1 70 ? 4.541 -7.946 -15.111 1.00 83.38 70 GLU A O 1
ATOM 578 N N . THR A 1 71 ? 5.769 -9.312 -16.384 1.00 79.56 71 THR A N 1
ATOM 579 C CA . THR A 1 71 ? 6.611 -8.238 -16.906 1.00 79.56 71 THR A CA 1
ATOM 580 C C . THR A 1 71 ? 5.827 -7.380 -17.887 1.00 79.56 71 THR A C 1
ATOM 582 O O . THR A 1 71 ? 5.129 -7.888 -18.760 1.00 79.56 71 THR A O 1
ATOM 585 N N . ARG A 1 72 ? 5.991 -6.060 -17.781 1.00 76.19 72 ARG A N 1
ATOM 586 C CA . ARG A 1 72 ? 5.408 -5.099 -18.718 1.00 76.19 72 ARG A CA 1
ATOM 587 C C . ARG A 1 72 ? 5.809 -5.449 -20.158 1.00 76.19 72 ARG A C 1
ATOM 589 O O . ARG A 1 72 ? 6.993 -5.461 -20.469 1.00 76.19 72 ARG A O 1
ATOM 596 N N . ILE A 1 73 ? 4.818 -5.685 -21.019 1.00 77.69 73 ILE A N 1
ATOM 597 C CA . ILE A 1 73 ? 5.027 -6.118 -22.413 1.00 77.69 73 ILE A CA 1
ATOM 598 C C . ILE A 1 73 ? 5.454 -4.941 -23.313 1.00 77.69 73 ILE A C 1
ATOM 600 O O . ILE A 1 73 ? 6.284 -5.107 -24.202 1.00 77.69 73 ILE A O 1
ATOM 604 N N . HIS A 1 74 ? 4.931 -3.731 -23.066 1.00 77.38 74 HIS A N 1
ATOM 605 C CA . HIS A 1 74 ? 5.188 -2.549 -23.900 1.00 77.38 74 HIS A CA 1
ATOM 606 C C . HIS A 1 74 ? 5.433 -1.264 -23.094 1.00 77.38 74 HIS A C 1
ATOM 608 O O . HIS A 1 74 ? 4.772 -1.004 -22.084 1.00 77.38 74 HIS A O 1
ATOM 614 N N . GLY A 1 75 ? 6.322 -0.406 -23.605 1.00 75.12 75 GLY A N 1
ATOM 615 C CA . GLY A 1 75 ? 6.687 0.898 -23.037 1.00 75.12 75 GLY A CA 1
ATOM 616 C C . GLY A 1 75 ? 7.795 0.826 -21.982 1.00 75.12 75 GLY A C 1
ATOM 617 O O . GLY A 1 75 ? 7.960 -0.188 -21.307 1.00 75.12 75 GLY A O 1
ATOM 618 N N . GLU A 1 76 ? 8.541 1.919 -21.820 1.00 67.62 76 GLU A N 1
ATOM 619 C CA . GLU A 1 76 ? 9.621 1.989 -20.835 1.00 67.62 76 GLU A CA 1
ATOM 620 C C . GLU A 1 76 ? 9.089 2.120 -19.406 1.00 67.62 76 GLU A C 1
ATOM 622 O O . GLU A 1 76 ? 8.129 2.842 -19.105 1.00 67.62 76 GLU A O 1
ATOM 627 N N . SER A 1 77 ? 9.734 1.394 -18.495 1.00 62.34 77 SER A N 1
ATOM 628 C CA . SER A 1 77 ? 9.448 1.494 -17.074 1.00 62.34 77 SER A CA 1
ATOM 629 C C . SER A 1 77 ? 9.863 2.870 -16.564 1.00 62.34 77 SER A C 1
ATOM 631 O O . SER A 1 77 ? 11.031 3.239 -16.603 1.00 62.34 77 SER A O 1
ATOM 633 N N . LYS A 1 78 ? 8.916 3.600 -15.966 1.00 60.38 78 LYS A N 1
ATOM 634 C CA . LYS A 1 78 ? 9.222 4.810 -15.185 1.00 60.38 78 LYS A CA 1
ATOM 635 C C . LYS A 1 78 ? 9.973 4.486 -13.890 1.00 60.38 78 LYS A C 1
ATOM 637 O O . LYS A 1 78 ? 10.324 5.407 -13.154 1.00 60.38 78 LYS A O 1
ATOM 642 N N . THR A 1 79 ? 10.144 3.207 -13.554 1.00 55.72 79 THR A N 1
ATOM 643 C CA . THR A 1 79 ? 10.798 2.726 -12.338 1.00 55.72 79 THR A CA 1
ATOM 644 C C . THR A 1 79 ? 12.293 2.572 -12.596 1.00 55.72 79 THR A C 1
ATOM 646 O O . THR A 1 79 ? 12.742 1.508 -12.998 1.00 55.72 79 THR A O 1
ATOM 649 N N . ALA A 1 80 ? 13.016 3.663 -12.337 1.00 53.16 80 ALA A N 1
ATOM 650 C CA . ALA A 1 80 ? 14.448 3.744 -12.065 1.00 53.16 80 ALA A CA 1
ATOM 651 C C . ALA A 1 80 ? 15.408 3.097 -13.074 1.00 53.16 80 ALA A C 1
ATOM 653 O O . ALA A 1 80 ? 15.706 1.911 -13.010 1.00 53.16 80 ALA A O 1
ATOM 654 N N . SER A 1 81 ? 16.027 3.949 -13.888 1.00 56.94 81 SER A N 1
ATOM 655 C CA . SER A 1 81 ? 17.285 3.668 -14.579 1.00 56.94 81 SER A CA 1
ATOM 656 C C . SER A 1 81 ? 18.467 3.489 -13.603 1.00 56.94 81 SER A C 1
ATOM 658 O O . SER A 1 81 ? 19.428 2.809 -13.949 1.00 56.94 81 SER A O 1
ATOM 660 N N . ASN A 1 82 ? 18.391 4.029 -12.366 1.00 67.94 82 ASN A N 1
ATOM 661 C CA . ASN A 1 82 ? 19.505 4.071 -11.399 1.00 67.94 82 ASN A CA 1
ATOM 662 C C . ASN A 1 82 ? 19.068 3.762 -9.939 1.00 67.94 82 ASN A C 1
ATOM 664 O O . ASN A 1 82 ? 18.003 4.196 -9.490 1.00 67.94 82 ASN A O 1
ATOM 668 N N . LEU A 1 83 ? 19.934 3.112 -9.143 1.00 70.56 83 LEU A N 1
ATOM 669 C CA . LEU A 1 83 ? 19.692 2.691 -7.743 1.00 70.56 83 LEU A CA 1
ATOM 670 C C . LEU A 1 83 ? 19.245 3.828 -6.796 1.00 70.56 83 LEU A C 1
ATOM 672 O O . LEU A 1 83 ? 18.392 3.625 -5.933 1.00 70.56 83 LEU A O 1
ATOM 676 N N . PHE A 1 84 ? 19.758 5.046 -6.984 1.00 74.19 84 PHE A N 1
ATOM 677 C CA . PHE A 1 84 ? 19.362 6.215 -6.185 1.00 74.19 84 PHE A CA 1
ATOM 678 C C . PHE A 1 84 ? 17.880 6.567 -6.332 1.00 74.19 84 PHE A C 1
ATOM 680 O O . PHE A 1 84 ? 17.219 6.927 -5.356 1.00 74.19 84 PHE A O 1
ATOM 687 N N . GLN A 1 85 ? 17.332 6.425 -7.540 1.00 75.25 85 GLN A N 1
ATOM 688 C CA . GLN A 1 85 ? 15.926 6.719 -7.789 1.00 75.25 85 GLN A CA 1
ATOM 689 C C . GLN A 1 85 ? 15.018 5.669 -7.134 1.00 75.25 85 GLN A C 1
ATOM 691 O O . GLN A 1 85 ? 13.936 6.006 -6.655 1.00 75.25 85 GLN A O 1
ATOM 696 N N . LEU A 1 86 ? 15.478 4.417 -7.052 1.00 75.81 86 LEU A N 1
ATOM 697 C CA . LEU A 1 86 ? 14.783 3.346 -6.339 1.00 75.81 86 LEU A CA 1
ATOM 698 C C . LEU A 1 86 ? 14.684 3.648 -4.836 1.00 75.81 86 LEU A C 1
ATOM 700 O O . LEU A 1 86 ? 13.601 3.555 -4.263 1.00 75.81 86 LEU A O 1
ATOM 704 N N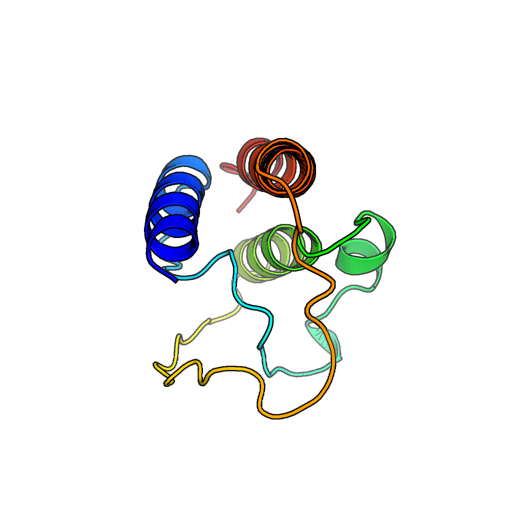 . ILE A 1 87 ? 15.788 4.078 -4.217 1.00 80.19 87 ILE A N 1
ATOM 705 C CA . ILE A 1 87 ? 15.822 4.448 -2.793 1.00 80.19 87 ILE A CA 1
ATOM 706 C C . ILE A 1 87 ? 14.932 5.666 -2.530 1.00 80.19 87 ILE A C 1
ATOM 708 O O . ILE A 1 87 ? 14.081 5.624 -1.642 1.00 80.19 87 ILE A O 1
ATOM 712 N N . SER A 1 88 ? 15.076 6.727 -3.331 1.00 83.06 88 SER A N 1
ATOM 713 C CA . SER A 1 88 ? 14.276 7.951 -3.199 1.00 83.06 88 SER A CA 1
ATOM 714 C C . SER A 1 88 ? 12.770 7.664 -3.249 1.00 83.06 88 SER A C 1
ATOM 716 O O . SER A 1 88 ? 12.016 8.196 -2.436 1.00 83.06 88 SER A O 1
ATOM 718 N N . ARG A 1 89 ? 12.337 6.753 -4.131 1.00 84.06 89 ARG A N 1
ATOM 719 C CA . ARG A 1 89 ? 10.933 6.326 -4.228 1.00 84.06 89 ARG A CA 1
ATOM 720 C C . ARG A 1 89 ? 10.484 5.386 -3.113 1.00 84.06 89 ARG A C 1
ATOM 722 O O . ARG A 1 89 ? 9.287 5.311 -2.860 1.00 84.06 89 ARG A O 1
ATOM 729 N N . GLY A 1 90 ? 11.402 4.691 -2.445 1.00 88.56 90 GLY A N 1
ATOM 730 C CA . GLY A 1 90 ? 11.096 3.858 -1.281 1.00 88.56 90 GLY A CA 1
ATOM 731 C C . GLY A 1 90 ? 10.829 4.670 -0.009 1.00 88.56 90 GLY A C 1
ATOM 732 O O . GLY A 1 90 ? 9.979 4.289 0.792 1.00 88.56 90 GLY A O 1
ATOM 733 N N . ILE A 1 91 ? 11.496 5.817 0.168 1.00 92.12 91 ILE A N 1
ATOM 734 C CA . ILE A 1 91 ? 11.373 6.656 1.377 1.00 92.12 91 ILE A CA 1
ATOM 735 C C . ILE A 1 91 ? 9.911 7.042 1.700 1.00 92.12 91 ILE A C 1
ATOM 737 O O . ILE A 1 91 ? 9.526 6.903 2.864 1.00 92.12 91 ILE A O 1
ATOM 741 N N . PRO A 1 92 ? 9.072 7.485 0.738 1.00 93.88 92 PRO A N 1
ATOM 742 C CA . PRO A 1 92 ? 7.658 7.762 0.993 1.00 93.88 92 PRO A CA 1
ATOM 743 C C . PRO A 1 92 ? 6.885 6.576 1.580 1.00 93.88 92 PRO A C 1
ATOM 745 O O . PRO A 1 92 ? 6.118 6.769 2.519 1.00 93.88 92 PRO A O 1
ATOM 748 N N . TYR A 1 93 ? 7.133 5.350 1.106 1.00 94.88 93 TYR A N 1
ATOM 749 C CA . TYR A 1 93 ? 6.484 4.152 1.652 1.00 94.88 93 TYR A CA 1
ATOM 750 C C . TYR A 1 93 ? 6.905 3.887 3.094 1.00 94.88 93 TYR A C 1
ATOM 752 O O . TYR A 1 93 ? 6.061 3.570 3.926 1.00 94.88 93 TYR A O 1
ATOM 760 N N . ILE A 1 94 ? 8.197 4.039 3.404 1.00 95.56 94 ILE A N 1
ATOM 761 C CA . ILE A 1 94 ? 8.712 3.846 4.766 1.00 95.56 94 ILE A CA 1
ATOM 762 C C . ILE A 1 94 ? 8.067 4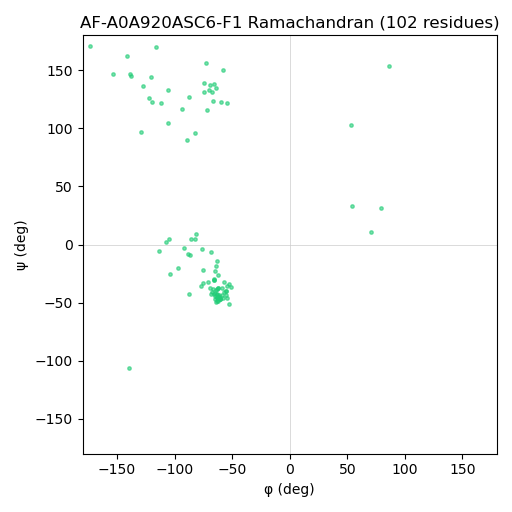.861 5.715 1.00 95.56 94 ILE A C 1
ATOM 764 O O . ILE A 1 94 ? 7.595 4.482 6.785 1.00 95.56 94 ILE A O 1
ATOM 768 N N . LYS A 1 95 ? 7.996 6.137 5.308 1.00 94.94 95 LYS A N 1
ATOM 769 C CA . LYS A 1 95 ? 7.328 7.193 6.083 1.00 94.94 95 LYS A CA 1
ATOM 770 C C . LYS A 1 95 ? 5.847 6.884 6.294 1.00 94.94 95 LYS A C 1
ATOM 772 O O . LYS A 1 95 ? 5.379 6.974 7.422 1.00 94.94 95 LYS A O 1
ATOM 777 N N . ALA A 1 96 ? 5.128 6.490 5.242 1.00 95.44 96 ALA A N 1
ATOM 778 C CA . ALA A 1 96 ? 3.716 6.127 5.341 1.00 95.44 96 ALA A CA 1
ATOM 779 C C . ALA A 1 96 ? 3.501 4.941 6.294 1.00 95.44 96 ALA A C 1
ATOM 781 O O . ALA A 1 96 ? 2.666 5.017 7.192 1.00 95.44 96 ALA A O 1
ATOM 782 N N . ALA A 1 97 ? 4.306 3.883 6.156 1.00 95.81 97 ALA A N 1
ATOM 783 C CA . ALA A 1 97 ? 4.206 2.695 6.996 1.00 95.81 97 ALA A CA 1
ATOM 784 C C . ALA A 1 97 ? 4.500 3.003 8.469 1.00 95.81 97 ALA A C 1
ATOM 786 O O . ALA A 1 97 ? 3.776 2.543 9.347 1.00 95.81 97 ALA A O 1
ATOM 787 N N . TYR A 1 98 ? 5.523 3.818 8.737 1.00 95.88 98 TYR A N 1
ATOM 788 C CA . TYR A 1 98 ? 5.855 4.261 10.089 1.00 95.88 98 TYR A CA 1
ATOM 789 C C . TYR A 1 98 ? 4.757 5.144 10.697 1.00 95.88 98 TYR A C 1
ATOM 791 O O . TYR A 1 98 ? 4.337 4.900 11.823 1.00 95.88 98 TYR A O 1
ATOM 799 N N . ASN A 1 99 ? 4.254 6.131 9.950 1.00 93.88 99 ASN A N 1
ATOM 800 C CA . ASN A 1 99 ? 3.232 7.064 10.431 1.00 93.88 99 ASN A CA 1
ATOM 801 C C . ASN A 1 99 ? 1.883 6.385 10.709 1.00 93.88 99 ASN A C 1
ATOM 803 O O . ASN A 1 99 ? 1.128 6.840 11.563 1.00 93.88 99 ASN A O 1
ATOM 807 N N . CYS A 1 100 ? 1.560 5.323 9.970 1.00 93.94 100 CYS A N 1
ATOM 808 C CA . CYS A 1 100 ? 0.328 4.562 10.156 1.00 93.94 100 CYS A CA 1
ATOM 809 C C . CYS A 1 100 ? 0.450 3.435 11.184 1.00 93.94 100 CYS A C 1
ATOM 811 O O . CYS A 1 100 ? -0.562 2.822 11.522 1.00 93.94 100 CYS A O 1
ATOM 813 N N . ARG A 1 101 ? 1.655 3.145 11.679 1.00 91.38 101 ARG A N 1
ATOM 814 C CA . ARG A 1 101 ? 1.881 2.068 12.641 1.00 91.38 101 ARG A CA 1
ATOM 815 C C . ARG A 1 101 ? 1.068 2.314 13.915 1.00 91.38 101 ARG A C 1
ATOM 817 O O . ARG A 1 101 ? 1.227 3.345 14.562 1.00 91.38 101 ARG A O 1
ATOM 824 N N . GLY A 1 102 ? 0.217 1.355 14.283 1.00 82.38 102 GLY A N 1
ATOM 825 C CA . GLY A 1 102 ? -0.638 1.444 15.476 1.00 82.38 102 GLY A CA 1
ATOM 826 C C . GLY A 1 102 ? -1.784 2.458 15.371 1.00 82.38 102 GLY A C 1
ATOM 827 O O . GLY A 1 102 ? -2.420 2.760 16.376 1.00 82.38 102 GLY A O 1
ATOM 828 N N . ALA A 1 103 ? -2.051 2.999 14.176 1.00 75.69 103 ALA A N 1
ATOM 829 C CA . ALA A 1 103 ? -3.180 3.896 13.921 1.00 75.69 103 ALA A CA 1
ATOM 830 C C . ALA A 1 103 ? -4.494 3.150 13.595 1.00 75.69 103 ALA A C 1
ATOM 832 O O . ALA A 1 103 ? -5.492 3.795 13.251 1.00 75.69 103 ALA A O 1
ATOM 833 N N . PHE A 1 104 ? -4.474 1.818 13.676 1.00 74.56 104 PHE A N 1
ATOM 834 C CA . PHE A 1 104 ? -5.559 0.884 13.391 1.00 74.56 104 PHE A CA 1
ATOM 835 C C . PHE A 1 104 ? -5.631 -0.199 14.469 1.00 74.56 104 PHE A C 1
ATOM 837 O O . PHE A 1 104 ? -4.568 -0.512 15.054 1.00 74.56 104 PHE A O 1
#

Solvent-accessible surface area (backbone atoms only — not comparable to full-atom values): 6573 Å² total; per-residue (Å²): 110,70,66,60,54,53,50,28,54,50,44,29,64,58,30,67,57,92,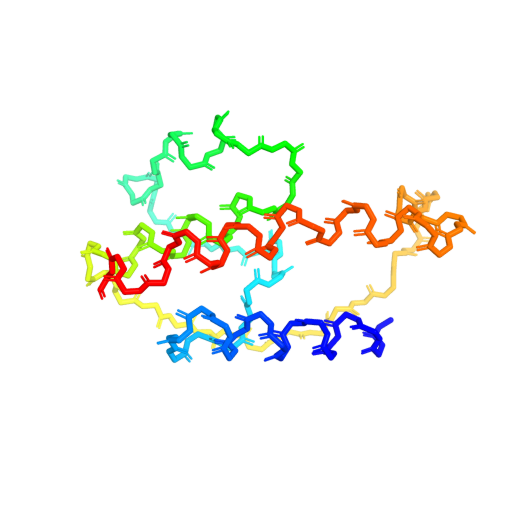62,82,67,57,72,52,94,78,86,87,77,63,70,90,72,60,64,66,66,34,51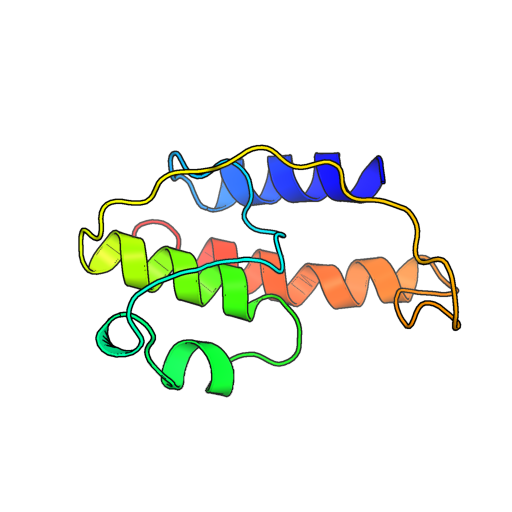,73,80,36,92,75,66,34,22,41,37,43,43,52,43,51,34,49,50,68,68,52,90,82,82,89,78,91,79,86,85,72,78,82,88,74,79,85,74,89,75,50,99,47,73,69,52,50,52,63,64,44,48,55,38,54,53,39,26,55,73,44,38,79,66,86